Protein AF-A0A7C2Q0Z1-F1 (afdb_monomer)

Structure (mmCIF, N/CA/C/O backbone):
data_AF-A0A7C2Q0Z1-F1
#
_entry.id   AF-A0A7C2Q0Z1-F1
#
loop_
_atom_site.group_PDB
_atom_site.id
_atom_site.type_symbol
_atom_site.label_atom_id
_atom_site.label_alt_id
_atom_site.label_comp_id
_atom_site.label_asym_id
_atom_site.label_entity_id
_atom_site.label_seq_id
_atom_site.pdbx_PDB_ins_code
_atom_site.Cartn_x
_atom_site.Cartn_y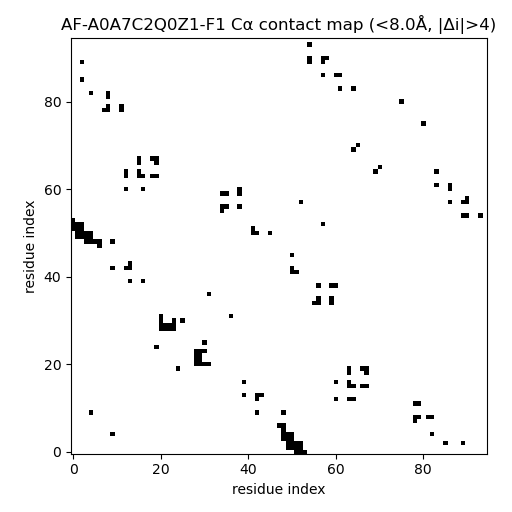
_atom_site.Cartn_z
_atom_site.occupancy
_atom_site.B_iso_or_equiv
_atom_site.auth_seq_id
_atom_site.auth_comp_id
_atom_site.auth_asym_id
_atom_site.auth_atom_id
_atom_site.pdbx_PDB_model_num
ATOM 1 N N . MET A 1 1 ? -7.121 -10.510 7.753 1.00 89.50 1 MET A N 1
ATOM 2 C CA . MET A 1 1 ? -7.677 -9.282 8.363 1.00 89.50 1 MET A CA 1
ATOM 3 C C . MET A 1 1 ? -8.371 -8.484 7.271 1.00 89.50 1 MET A C 1
ATOM 5 O O . MET A 1 1 ? -7.993 -8.642 6.116 1.00 89.50 1 MET A O 1
ATOM 9 N N . LYS A 1 2 ? -9.385 -7.680 7.604 1.00 91.38 2 LYS A N 1
ATOM 10 C CA . LYS A 1 2 ? -9.972 -6.733 6.649 1.00 91.38 2 LYS A CA 1
ATOM 11 C C . LYS A 1 2 ? -9.341 -5.358 6.843 1.00 91.38 2 LYS A C 1
ATOM 13 O O . LYS A 1 2 ? -9.244 -4.908 7.981 1.00 91.38 2 LYS A O 1
ATOM 18 N N . LEU A 1 3 ? -8.915 -4.735 5.752 1.00 92.81 3 LEU A N 1
ATOM 19 C CA . LEU A 1 3 ? -8.452 -3.352 5.709 1.00 92.81 3 LEU A CA 1
ATOM 20 C C . LEU A 1 3 ? -9.456 -2.536 4.901 1.00 92.81 3 LEU A C 1
ATOM 22 O O . LEU A 1 3 ? -9.764 -2.908 3.771 1.00 92.81 3 LEU A O 1
ATOM 26 N N . GLU A 1 4 ? -9.960 -1.453 5.485 1.00 94.12 4 GLU A N 1
ATOM 27 C CA . GLU A 1 4 ? -10.916 -0.555 4.834 1.00 94.12 4 GLU A CA 1
ATOM 28 C C . GLU A 1 4 ? -10.217 0.731 4.396 1.00 94.12 4 GLU A C 1
ATOM 30 O O . GLU A 1 4 ? -9.719 1.521 5.211 1.00 94.12 4 GLU A O 1
ATOM 35 N N . LEU A 1 5 ? -10.190 0.945 3.087 1.00 93.50 5 LEU A N 1
ATOM 36 C CA . LEU A 1 5 ? -9.589 2.097 2.440 1.00 93.50 5 LEU A CA 1
ATOM 37 C C . LEU A 1 5 ? -10.657 2.901 1.708 1.00 93.50 5 LEU A C 1
ATOM 39 O O . LEU A 1 5 ? -11.590 2.367 1.122 1.00 93.50 5 LEU A O 1
ATOM 43 N N . THR A 1 6 ? -10.495 4.213 1.711 1.00 94.12 6 THR A N 1
ATOM 44 C CA . THR A 1 6 ? -11.221 5.090 0.797 1.00 94.12 6 THR A CA 1
ATOM 45 C C . THR A 1 6 ? -10.689 4.913 -0.624 1.00 94.12 6 THR A C 1
ATOM 47 O O . THR A 1 6 ? -9.563 4.457 -0.836 1.00 94.12 6 THR A O 1
ATOM 50 N N . GLU A 1 7 ? -11.460 5.348 -1.623 1.00 91.19 7 GLU A N 1
ATOM 51 C CA . GLU A 1 7 ? -10.999 5.329 -3.016 1.00 91.19 7 GLU A CA 1
ATOM 52 C C . GLU A 1 7 ? -9.687 6.101 -3.224 1.00 91.19 7 GLU A C 1
ATOM 54 O O . GLU A 1 7 ? -8.880 5.727 -4.074 1.00 91.19 7 GLU A O 1
ATOM 59 N N . LEU A 1 8 ? -9.475 7.190 -2.476 1.00 91.19 8 LEU A N 1
ATOM 60 C CA . LEU A 1 8 ?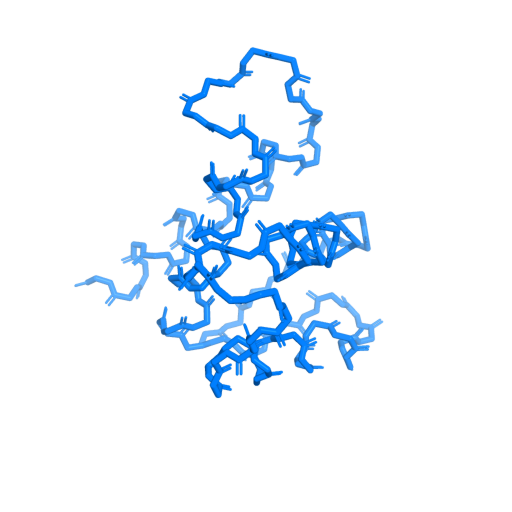 -8.259 7.996 -2.579 1.00 91.19 8 LEU A CA 1
ATOM 61 C C . LEU A 1 8 ? -7.054 7.265 -1.989 1.00 91.19 8 LEU A C 1
ATOM 63 O O . LEU A 1 8 ? -6.008 7.221 -2.626 1.00 91.19 8 LEU A O 1
ATOM 67 N N . GLU A 1 9 ? -7.213 6.636 -0.826 1.00 93.31 9 GLU A N 1
ATOM 68 C CA . GLU A 1 9 ? -6.165 5.820 -0.201 1.00 93.31 9 GLU A CA 1
ATOM 69 C C . GLU A 1 9 ? -5.798 4.612 -1.076 1.00 93.31 9 GLU A C 1
ATOM 71 O O . GLU A 1 9 ? -4.621 4.305 -1.254 1.00 93.31 9 GLU A O 1
ATOM 76 N N . LEU A 1 10 ? -6.790 3.961 -1.692 1.00 93.31 10 LEU A N 1
ATOM 77 C CA . LEU A 1 10 ? -6.548 2.855 -2.616 1.00 93.31 10 LEU A CA 1
ATOM 78 C C . LEU A 1 10 ? -5.778 3.320 -3.858 1.00 93.31 10 LEU A C 1
ATOM 80 O O . LEU A 1 10 ? -4.795 2.688 -4.248 1.00 93.31 10 LEU A O 1
ATOM 84 N N . LYS A 1 11 ? -6.174 4.452 -4.458 1.00 90.56 11 LYS A N 1
ATOM 85 C CA . LYS A 1 11 ? -5.432 5.061 -5.576 1.00 90.56 11 LYS A CA 1
ATOM 86 C C . LYS A 1 11 ? -4.005 5.420 -5.168 1.00 90.56 11 LYS A C 1
ATOM 88 O O . LYS A 1 11 ? -3.082 5.171 -5.938 1.00 90.56 11 LYS A O 1
ATOM 93 N N . GLN A 1 12 ? -3.821 5.955 -3.964 1.00 92.38 12 GLN A N 1
ATOM 94 C CA . GLN A 1 12 ? -2.511 6.325 -3.443 1.00 92.38 12 GLN A CA 1
ATOM 95 C C . GLN A 1 12 ? -1.591 5.105 -3.276 1.00 92.38 12 GLN A C 1
ATOM 97 O O . GLN A 1 12 ? -0.439 5.158 -3.703 1.00 92.38 12 GLN A O 1
ATOM 102 N N . LEU A 1 13 ? -2.103 3.979 -2.759 1.00 92.12 13 LEU A N 1
ATOM 103 C CA . LEU A 1 13 ? -1.348 2.720 -2.692 1.00 92.12 13 LEU A CA 1
ATOM 104 C C . LEU A 1 13 ? -0.913 2.226 -4.072 1.00 92.12 13 LEU A C 1
ATOM 106 O O . LEU A 1 13 ? 0.223 1.786 -4.230 1.00 92.12 13 LEU A O 1
ATOM 110 N N . VAL A 1 14 ? -1.797 2.296 -5.072 1.00 91.44 14 VAL A N 1
ATOM 111 C CA . VAL A 1 14 ? -1.458 1.891 -6.446 1.00 91.44 14 VAL A CA 1
ATOM 112 C C . VAL A 1 14 ? -0.366 2.794 -7.024 1.00 91.44 14 VAL A C 1
ATOM 114 O O . VAL A 1 14 ? 0.571 2.287 -7.633 1.00 91.44 14 VAL A O 1
ATOM 117 N N . ILE A 1 15 ? -0.427 4.106 -6.772 1.00 89.25 15 ILE A N 1
ATOM 118 C CA . ILE A 1 15 ? 0.623 5.054 -7.179 1.00 89.25 15 ILE A CA 1
ATOM 119 C C . ILE A 1 15 ? 1.968 4.694 -6.532 1.00 89.25 15 ILE A C 1
ATOM 121 O O . ILE A 1 15 ? 2.992 4.679 -7.216 1.00 89.25 15 ILE A O 1
ATOM 125 N N . TRP A 1 16 ? 1.986 4.379 -5.233 1.00 90.25 16 TRP A N 1
ATOM 126 C CA . TRP A 1 16 ? 3.211 3.968 -4.541 1.00 90.25 16 TRP A CA 1
ATOM 127 C C . TRP A 1 16 ? 3.755 2.630 -5.049 1.00 90.25 16 TRP A C 1
ATOM 129 O O . TRP A 1 16 ? 4.970 2.487 -5.206 1.00 90.25 16 TRP A O 1
ATOM 139 N N . ALA A 1 17 ? 2.873 1.671 -5.340 1.00 90.06 17 ALA A N 1
ATOM 140 C CA . ALA A 1 17 ? 3.244 0.388 -5.926 1.00 90.06 17 ALA A CA 1
ATOM 141 C C . ALA A 1 17 ? 3.905 0.584 -7.296 1.00 90.06 17 ALA A C 1
ATOM 143 O O . ALA A 1 17 ? 5.016 0.105 -7.518 1.00 90.06 17 ALA A O 1
ATOM 144 N N . ASP A 1 18 ? 3.272 1.356 -8.183 1.00 85.94 18 ASP A N 1
ATOM 145 C CA . ASP A 1 18 ? 3.801 1.644 -9.516 1.00 85.94 18 ASP A CA 1
ATOM 146 C C . ASP A 1 18 ? 5.145 2.384 -9.430 1.00 85.94 18 ASP A C 1
ATOM 148 O O . ASP A 1 18 ? 6.090 2.018 -10.129 1.00 85.94 18 ASP A O 1
ATOM 152 N N . HIS A 1 19 ? 5.276 3.371 -8.533 1.00 83.44 19 HIS A N 1
ATOM 153 C CA . HIS A 1 19 ? 6.542 4.075 -8.308 1.00 83.44 19 HIS A CA 1
ATOM 154 C C . HIS A 1 19 ? 7.651 3.131 -7.826 1.00 83.44 19 HIS A C 1
ATOM 156 O O . HIS A 1 19 ? 8.77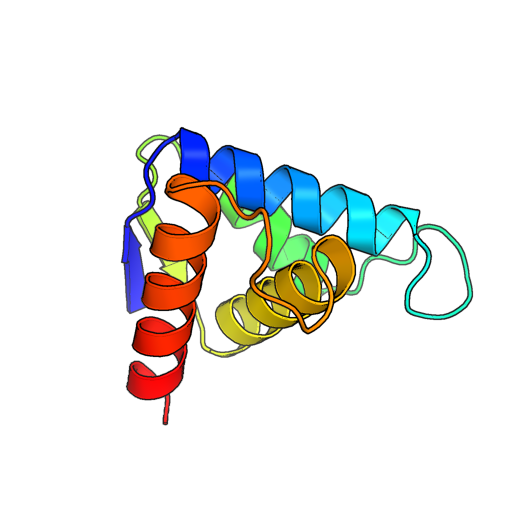9 3.196 -8.310 1.00 83.44 19 HIS A O 1
ATOM 162 N N . THR A 1 20 ? 7.330 2.226 -6.901 1.00 82.75 20 THR A N 1
ATOM 163 C CA . THR A 1 20 ? 8.291 1.275 -6.331 1.00 82.75 20 THR A CA 1
ATOM 164 C C . THR A 1 20 ? 8.758 0.252 -7.361 1.00 82.75 20 THR A C 1
ATOM 166 O O . THR A 1 20 ? 9.962 0.012 -7.479 1.00 82.75 20 THR A O 1
ATOM 169 N N . ILE A 1 21 ? 7.817 -0.333 -8.105 1.00 81.31 21 ILE A N 1
ATOM 170 C CA . ILE A 1 21 ? 8.071 -1.380 -9.099 1.00 81.31 21 ILE A CA 1
ATOM 171 C C . ILE A 1 21 ? 8.825 -0.797 -10.302 1.00 81.31 21 ILE A C 1
ATOM 173 O O . ILE A 1 21 ? 9.835 -1.358 -10.735 1.00 81.31 21 ILE A O 1
ATOM 177 N N . ALA A 1 22 ? 8.377 0.353 -10.819 1.00 72.75 22 ALA A N 1
ATOM 178 C CA . ALA A 1 22 ? 9.020 1.019 -11.951 1.00 72.75 22 ALA A CA 1
ATOM 179 C C . ALA A 1 22 ? 10.367 1.655 -11.570 1.00 72.75 22 ALA A C 1
ATOM 181 O O . ALA A 1 22 ? 11.273 1.725 -12.399 1.00 72.75 22 ALA A O 1
ATOM 182 N N . GLY A 1 23 ? 10.517 2.092 -10.315 1.00 63.16 23 GLY A N 1
ATOM 183 C CA . GLY A 1 23 ? 11.754 2.657 -9.770 1.00 63.16 23 GLY A CA 1
ATOM 184 C C . GLY A 1 23 ? 12.888 1.642 -9.599 1.00 63.16 23 GLY A C 1
ATOM 185 O O . GLY A 1 23 ? 14.027 2.045 -9.375 1.00 63.16 23 GLY A O 1
ATOM 186 N N . GLY A 1 24 ? 12.608 0.340 -9.739 1.00 60.19 24 GLY A N 1
ATOM 187 C CA . GLY A 1 24 ? 13.628 -0.706 -9.742 1.00 60.19 24 GLY A CA 1
ATOM 188 C C . GLY A 1 24 ? 14.298 -0.910 -8.384 1.00 60.19 24 GLY A C 1
ATOM 189 O O . GLY A 1 24 ? 15.520 -1.040 -8.331 1.00 60.19 24 GLY A O 1
ATOM 190 N N . HIS A 1 25 ? 13.523 -0.974 -7.290 1.00 56.94 25 HIS A N 1
ATOM 191 C CA . HIS A 1 25 ? 14.055 -1.125 -5.920 1.00 56.94 25 HIS A CA 1
ATOM 192 C C . HIS A 1 25 ? 15.029 -2.293 -5.706 1.00 56.94 25 HIS A C 1
ATOM 194 O O . HIS A 1 25 ? 15.772 -2.286 -4.727 1.00 56.94 25 HIS A O 1
ATOM 200 N N . PHE A 1 26 ? 15.078 -3.260 -6.625 1.00 58.81 26 PHE A N 1
ATOM 201 C CA . PHE A 1 26 ? 15.981 -4.409 -6.569 1.00 58.81 26 PHE A CA 1
ATOM 202 C C . PHE A 1 26 ? 17.038 -4.451 -7.690 1.00 58.81 26 PHE A C 1
ATOM 204 O O . PHE A 1 26 ? 17.644 -5.492 -7.922 1.00 58.81 26 PHE A O 1
ATOM 211 N N . GLY A 1 27 ? 17.312 -3.325 -8.357 1.00 52.31 27 GLY A N 1
ATOM 212 C CA . GLY A 1 27 ? 18.462 -3.175 -9.261 1.00 52.31 27 GLY A CA 1
ATOM 213 C C . GLY A 1 27 ? 18.267 -3.675 -10.696 1.00 52.31 27 GLY A C 1
ATOM 214 O O . GLY A 1 27 ? 19.155 -3.459 -11.518 1.00 52.31 27 GLY A O 1
ATOM 215 N N . ASP A 1 28 ? 17.115 -4.265 -11.018 1.00 55.88 28 ASP A N 1
ATOM 216 C CA . ASP A 1 28 ? 16.702 -4.597 -12.384 1.00 55.88 28 ASP A CA 1
ATOM 217 C C . ASP A 1 28 ? 15.270 -4.073 -12.587 1.00 55.88 28 ASP A C 1
ATOM 219 O O . ASP A 1 28 ? 14.367 -4.356 -11.794 1.00 55.88 28 ASP A O 1
ATOM 223 N N . GLY A 1 29 ? 15.073 -3.199 -13.575 1.00 56.19 29 GLY A N 1
ATOM 224 C CA . GLY A 1 29 ? 13.805 -2.492 -13.769 1.00 56.19 29 GLY A CA 1
ATOM 225 C C . GLY A 1 29 ? 12.651 -3.453 -14.073 1.00 56.19 29 GLY A C 1
ATOM 226 O O . GLY A 1 29 ? 12.778 -4.317 -14.938 1.00 56.19 29 GLY A O 1
ATOM 227 N N . ASN A 1 30 ? 11.508 -3.254 -13.407 1.00 60.34 30 ASN A N 1
ATOM 228 C CA . ASN A 1 30 ? 10.245 -3.994 -13.571 1.00 60.34 30 ASN A CA 1
ATOM 229 C C . ASN A 1 30 ? 10.214 -5.452 -13.074 1.00 60.34 30 ASN A C 1
ATOM 231 O O . ASN A 1 30 ? 9.391 -6.241 -13.546 1.00 60.34 30 ASN A O 1
ATOM 235 N N . VAL A 1 31 ? 11.049 -5.834 -12.106 1.00 65.19 31 VAL A N 1
ATOM 236 C CA . VAL A 1 31 ? 10.836 -7.099 -11.386 1.00 65.19 31 VAL A CA 1
ATOM 237 C C . VAL A 1 31 ? 9.712 -6.909 -10.369 1.00 65.19 31 VAL A C 1
ATOM 239 O O . VAL A 1 31 ? 9.840 -6.115 -9.443 1.00 65.19 31 VAL A O 1
ATOM 242 N N . VAL A 1 32 ? 8.617 -7.648 -10.548 1.00 69.31 32 VAL A N 1
ATOM 243 C CA . VAL A 1 32 ? 7.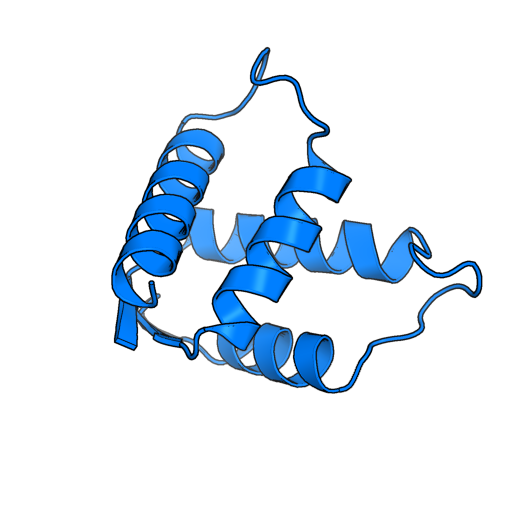527 -7.751 -9.568 1.00 69.31 32 VAL A CA 1
ATOM 244 C C . VAL A 1 32 ? 7.719 -9.050 -8.802 1.00 69.31 32 VAL A C 1
ATOM 246 O O . VAL A 1 32 ? 7.643 -10.131 -9.396 1.00 69.31 32 VAL A O 1
ATOM 249 N N . PHE A 1 33 ? 7.961 -8.971 -7.494 1.00 80.06 33 PHE A N 1
ATOM 250 C CA . PHE A 1 33 ? 8.000 -10.180 -6.672 1.00 80.06 33 PHE A CA 1
ATOM 251 C C . PHE A 1 33 ? 6.594 -10.793 -6.568 1.00 80.06 33 PHE A C 1
ATOM 253 O O . PHE A 1 33 ? 5.600 -10.061 -6.611 1.00 80.06 33 PHE A O 1
ATOM 260 N N . PRO A 1 34 ? 6.458 -12.126 -6.436 1.00 84.31 34 PRO A N 1
ATOM 261 C CA . PRO A 1 34 ? 5.148 -12.777 -6.371 1.00 84.31 34 PRO A CA 1
ATOM 262 C C . PRO A 1 34 ? 4.203 -12.154 -5.333 1.00 84.31 34 PRO A C 1
ATOM 264 O O . PRO A 1 34 ? 3.014 -11.981 -5.596 1.00 84.31 34 PRO A O 1
ATOM 267 N N . GLU A 1 35 ? 4.731 -11.762 -4.175 1.00 85.81 35 GLU A N 1
ATOM 268 C CA . GLU A 1 35 ? 3.983 -11.126 -3.091 1.00 85.81 35 GLU A CA 1
ATOM 269 C C . GLU A 1 35 ? 3.482 -9.726 -3.468 1.00 85.81 35 GLU A C 1
ATOM 271 O O . GLU A 1 35 ? 2.353 -9.361 -3.136 1.00 85.81 35 GLU A O 1
ATOM 276 N N . GLU A 1 36 ? 4.289 -8.957 -4.200 1.00 87.25 36 GLU A N 1
ATOM 277 C CA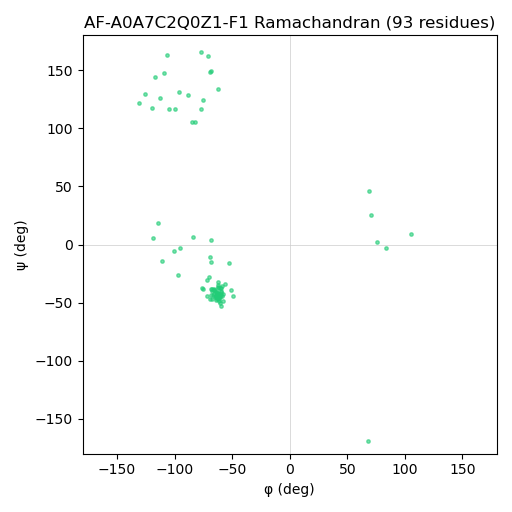 . GLU A 1 36 ? 3.909 -7.646 -4.728 1.00 87.25 36 GLU A CA 1
ATOM 278 C C . GLU A 1 36 ? 2.815 -7.772 -5.783 1.00 87.25 36 GLU A C 1
ATOM 280 O O . GLU A 1 36 ? 1.831 -7.037 -5.739 1.00 87.25 36 GLU A O 1
ATOM 285 N N . GLY A 1 37 ? 2.938 -8.753 -6.682 1.00 89.31 37 GLY A N 1
ATOM 286 C CA . GLY A 1 37 ? 1.930 -9.032 -7.703 1.00 89.31 37 GLY A CA 1
ATOM 287 C C . GLY A 1 37 ? 0.582 -9.415 -7.094 1.00 89.31 37 GLY A C 1
ATOM 288 O O . GLY A 1 37 ? -0.447 -8.870 -7.487 1.00 89.31 37 GLY A O 1
ATOM 289 N N . ILE A 1 38 ? 0.585 -10.294 -6.087 1.00 91.81 38 ILE A N 1
ATOM 290 C CA . ILE A 1 38 ? -0.631 -10.688 -5.357 1.00 91.81 38 ILE A CA 1
ATOM 291 C C . ILE A 1 38 ? -1.251 -9.485 -4.638 1.00 91.81 38 ILE A C 1
ATOM 293 O O . ILE A 1 38 ? -2.467 -9.296 -4.687 1.00 91.81 38 ILE A O 1
ATOM 297 N N . THR A 1 39 ? -0.433 -8.669 -3.970 1.00 93.62 39 THR A N 1
ATOM 298 C CA . THR A 1 39 ? -0.911 -7.484 -3.243 1.00 93.62 39 THR A CA 1
ATOM 299 C C . THR A 1 39 ? -1.518 -6.461 -4.204 1.00 93.62 39 THR A C 1
ATOM 301 O O . THR A 1 39 ? -2.606 -5.941 -3.958 1.00 93.62 39 THR A O 1
ATOM 304 N N . LEU A 1 40 ? -0.857 -6.211 -5.336 1.00 91.88 40 LEU A N 1
ATOM 305 C CA . LEU A 1 40 ? -1.314 -5.271 -6.354 1.00 91.88 40 LEU A CA 1
ATOM 306 C C . LEU A 1 40 ? -2.608 -5.735 -7.030 1.00 91.88 40 LEU A C 1
ATOM 308 O O . LEU A 1 40 ? -3.490 -4.917 -7.288 1.00 91.88 40 LEU A O 1
ATOM 312 N N . ASP A 1 41 ? -2.745 -7.034 -7.294 1.00 91.81 41 ASP A N 1
ATOM 313 C CA . ASP A 1 41 ? -3.969 -7.605 -7.857 1.00 91.81 41 ASP A CA 1
ATOM 314 C C . ASP A 1 41 ? -5.161 -7.427 -6.904 1.00 91.81 41 ASP A C 1
ATOM 316 O O . ASP A 1 41 ? -6.228 -6.976 -7.321 1.00 91.81 41 ASP A O 1
ATOM 320 N N . LYS A 1 42 ? -4.967 -7.652 -5.596 1.00 92.50 42 LYS A N 1
ATOM 321 C CA . LYS A 1 42 ? -6.000 -7.377 -4.580 1.00 92.50 42 LYS A CA 1
ATOM 322 C C . LYS A 1 42 ? -6.436 -5.914 -4.581 1.00 92.50 42 LYS A C 1
ATOM 324 O O . LYS A 1 42 ? -7.632 -5.644 -4.519 1.00 92.50 42 LYS A O 1
ATOM 329 N N . LEU A 1 43 ? -5.483 -4.983 -4.668 1.00 91.44 43 LEU A N 1
ATOM 330 C CA . LEU A 1 43 ? -5.780 -3.549 -4.729 1.00 91.44 43 LEU A CA 1
ATOM 331 C C . LEU A 1 43 ? -6.583 -3.190 -5.980 1.00 91.44 43 LEU A C 1
ATOM 333 O O . LEU A 1 43 ? -7.581 -2.483 -5.881 1.00 91.44 43 LEU A O 1
ATOM 337 N N . LYS A 1 44 ? -6.186 -3.706 -7.148 1.00 88.56 44 LYS A N 1
ATOM 338 C CA . LYS A 1 44 ? -6.852 -3.417 -8.428 1.00 88.56 44 LYS A CA 1
ATOM 339 C C . LYS A 1 44 ? -8.243 -4.041 -8.541 1.00 88.56 44 LYS A C 1
ATOM 341 O O . LYS A 1 44 ? -9.088 -3.493 -9.243 1.00 88.56 44 LYS A O 1
ATOM 346 N N . ASN A 1 45 ? -8.480 -5.157 -7.855 1.00 89.12 45 ASN A N 1
ATOM 347 C CA . ASN A 1 45 ? -9.755 -5.872 -7.882 1.00 89.12 45 ASN A CA 1
ATOM 348 C C . ASN A 1 45 ? -10.706 -5.496 -6.730 1.00 89.12 45 ASN A C 1
ATOM 350 O O . ASN A 1 45 ? -11.834 -5.992 -6.699 1.00 89.12 45 ASN A O 1
ATOM 354 N N . SER A 1 46 ? -10.297 -4.634 -5.793 1.00 87.69 46 SER A N 1
ATOM 355 C CA . SER A 1 46 ? -11.188 -4.156 -4.729 1.00 87.69 46 SER A CA 1
ATOM 356 C C . SER A 1 46 ? -12.175 -3.124 -5.278 1.00 87.69 46 SER A C 1
ATOM 358 O O . SER A 1 46 ? -11.785 -2.129 -5.886 1.00 87.69 46 SER A O 1
ATOM 360 N N . GLN A 1 47 ? -13.470 -3.387 -5.089 1.00 76.62 47 GLN A N 1
ATOM 361 C CA . GLN A 1 47 ? -14.556 -2.554 -5.621 1.00 76.62 47 GLN A CA 1
ATOM 362 C C . GLN A 1 47 ? -15.106 -1.553 -4.600 1.00 76.62 47 GLN A C 1
ATOM 364 O O . GLN A 1 47 ? -15.647 -0.524 -4.987 1.00 76.62 47 GLN A O 1
ATOM 369 N N . ASP A 1 48 ? -14.985 -1.856 -3.311 1.00 83.56 48 ASP A N 1
ATOM 370 C CA . ASP A 1 48 ? -15.570 -1.097 -2.201 1.00 83.56 48 ASP A CA 1
ATOM 371 C C . ASP A 1 48 ? -14.508 -0.534 -1.243 1.00 83.56 48 ASP A C 1
ATOM 373 O O . ASP A 1 48 ? -14.846 0.018 -0.200 1.00 83.56 48 ASP A O 1
ATOM 377 N N . GLY A 1 49 ? -13.223 -0.692 -1.583 1.00 82.00 49 GLY A N 1
ATOM 378 C CA . GLY A 1 49 ? -12.109 -0.306 -0.724 1.00 82.00 49 GLY A CA 1
ATOM 379 C C . GLY A 1 49 ? -11.865 -1.269 0.440 1.00 82.00 49 GLY A C 1
ATOM 380 O O . GLY A 1 49 ? -10.946 -1.050 1.230 1.00 82.00 49 GLY A O 1
ATOM 381 N N . THR A 1 50 ? -12.631 -2.359 0.535 1.00 89.56 50 THR A N 1
ATOM 382 C CA . THR A 1 50 ? -12.383 -3.423 1.503 1.00 89.56 50 THR A CA 1
ATOM 383 C C . THR A 1 50 ? -11.421 -4.440 0.903 1.00 89.56 50 THR A C 1
ATOM 385 O O . THR A 1 50 ? -11.613 -4.950 -0.204 1.00 89.56 50 THR A O 1
ATOM 388 N N . LEU A 1 51 ? -10.366 -4.754 1.649 1.00 92.19 51 LEU A N 1
ATOM 389 C CA . LEU A 1 51 ? -9.311 -5.673 1.236 1.00 92.19 51 LEU A CA 1
ATOM 390 C C . LEU A 1 51 ? -9.131 -6.773 2.274 1.00 92.19 51 LEU A C 1
ATOM 392 O O . LEU A 1 51 ? -8.938 -6.502 3.461 1.00 92.19 51 LEU A O 1
ATOM 396 N N . GLU A 1 52 ? -9.122 -8.026 1.824 1.00 92.38 52 GLU A N 1
ATOM 397 C CA . GLU A 1 52 ? -8.643 -9.131 2.650 1.00 92.38 52 GLU A CA 1
ATOM 398 C C . GLU A 1 52 ? -7.117 -9.207 2.584 1.00 92.38 52 GLU A C 1
ATOM 400 O O . GLU A 1 52 ? -6.523 -9.656 1.599 1.00 92.38 52 GLU A O 1
ATOM 405 N N . ILE A 1 53 ? -6.485 -8.765 3.668 1.00 92.31 53 ILE A N 1
ATOM 406 C CA . ILE A 1 53 ? -5.035 -8.670 3.794 1.00 92.31 53 ILE A CA 1
ATOM 407 C C . ILE A 1 53 ? -4.472 -9.713 4.766 1.00 92.31 53 ILE A C 1
ATOM 409 O O . ILE A 1 53 ? -5.094 -10.110 5.763 1.00 92.31 53 ILE A O 1
ATOM 413 N N . ARG A 1 54 ? -3.258 -10.150 4.450 1.00 94.31 54 ARG A N 1
ATOM 414 C CA . ARG A 1 54 ? -2.333 -10.952 5.249 1.00 94.31 54 ARG A CA 1
ATOM 415 C C . ARG A 1 54 ? -1.202 -10.045 5.729 1.00 94.31 54 ARG A C 1
ATOM 417 O O . ARG A 1 54 ? -0.946 -9.006 5.126 1.00 94.31 54 ARG A O 1
ATOM 424 N N . GLU A 1 55 ? -0.462 -10.494 6.736 1.00 93.62 55 GLU A N 1
ATOM 425 C CA . GLU A 1 55 ? 0.726 -9.794 7.243 1.00 93.62 55 GLU A CA 1
ATOM 426 C C . GLU A 1 55 ? 1.693 -9.397 6.113 1.00 93.62 55 GLU A C 1
ATOM 428 O O . GLU A 1 55 ? 2.143 -8.256 6.031 1.00 93.62 55 GLU A O 1
ATOM 433 N N . ARG A 1 56 ? 1.942 -10.317 5.171 1.00 92.19 56 ARG A N 1
ATOM 434 C CA . ARG A 1 56 ? 2.835 -10.070 4.034 1.00 92.19 56 ARG A CA 1
ATOM 435 C C . ARG A 1 56 ? 2.352 -8.942 3.120 1.00 92.19 56 ARG A C 1
ATOM 437 O O . ARG A 1 56 ? 3.200 -8.211 2.615 1.00 92.19 56 ARG A O 1
ATOM 444 N N . ASP A 1 57 ? 1.036 -8.795 2.936 1.00 94.06 57 ASP A N 1
ATOM 445 C CA . ASP A 1 57 ? 0.456 -7.716 2.123 1.00 94.06 57 ASP A CA 1
ATOM 446 C C . ASP A 1 57 ? 0.723 -6.357 2.794 1.00 94.06 57 ASP A C 1
ATOM 448 O O . ASP A 1 57 ? 1.155 -5.417 2.135 1.00 94.06 57 ASP A O 1
ATOM 452 N N . VAL A 1 58 ? 0.555 -6.270 4.121 1.00 94.06 58 VAL A N 1
ATOM 453 C CA . VAL A 1 58 ? 0.847 -5.047 4.897 1.00 94.06 58 VAL A CA 1
ATOM 454 C C . VAL A 1 58 ? 2.320 -4.675 4.789 1.00 94.06 58 VAL A C 1
ATOM 456 O O . VAL A 1 58 ? 2.652 -3.533 4.491 1.00 94.06 58 VAL A O 1
ATOM 459 N N . GLN A 1 59 ? 3.215 -5.648 4.968 1.00 92.19 59 GLN A N 1
ATOM 460 C CA . GLN A 1 59 ? 4.653 -5.406 4.861 1.00 92.19 59 GLN A CA 1
ATOM 461 C C . GLN A 1 59 ? 5.054 -4.934 3.451 1.00 92.19 59 GLN A C 1
ATOM 463 O O . GLN A 1 59 ? 5.937 -4.095 3.322 1.00 92.19 59 GLN A O 1
ATOM 468 N N . VAL A 1 60 ? 4.418 -5.454 2.393 1.00 93.25 60 VAL A N 1
ATOM 469 C CA . VAL A 1 60 ? 4.620 -4.973 1.013 1.00 93.25 60 VAL A CA 1
ATOM 470 C C . VAL A 1 60 ? 4.148 -3.523 0.858 1.00 93.25 60 VAL A C 1
ATOM 472 O O . VAL A 1 60 ? 4.898 -2.690 0.357 1.00 9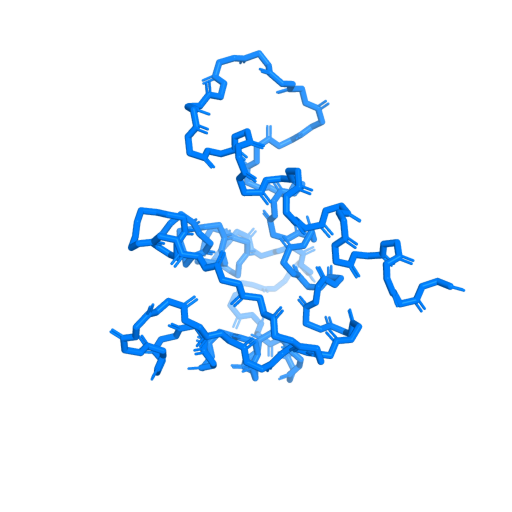3.25 60 VAL A O 1
ATOM 475 N N . MET A 1 61 ? 2.946 -3.193 1.336 1.00 93.75 61 MET A N 1
ATOM 476 C CA . MET A 1 61 ? 2.403 -1.830 1.252 1.00 93.75 61 MET A CA 1
ATOM 477 C C . MET A 1 61 ? 3.256 -0.809 2.019 1.00 93.75 61 MET A C 1
ATOM 479 O O . MET A 1 61 ? 3.450 0.307 1.540 1.00 93.75 61 MET A O 1
ATOM 483 N N . ILE A 1 62 ? 3.808 -1.190 3.177 1.00 91.75 62 ILE A N 1
ATOM 484 C CA . ILE A 1 62 ? 4.741 -0.350 3.943 1.00 91.75 62 ILE A CA 1
ATOM 485 C C . ILE A 1 62 ? 6.025 -0.098 3.145 1.00 91.75 62 ILE A C 1
ATOM 487 O O . ILE A 1 62 ? 6.456 1.047 3.047 1.00 91.75 62 ILE A O 1
ATOM 491 N N . ILE A 1 63 ? 6.599 -1.127 2.512 1.00 89.31 63 ILE A N 1
ATOM 492 C CA . ILE A 1 63 ? 7.780 -0.962 1.647 1.00 89.31 63 ILE A CA 1
ATOM 493 C C . ILE A 1 63 ? 7.482 0.029 0.514 1.00 89.31 63 ILE A C 1
ATOM 495 O O . ILE A 1 63 ? 8.305 0.894 0.225 1.00 89.31 63 ILE A O 1
ATOM 499 N N . TRP A 1 64 ? 6.307 -0.057 -0.115 1.00 90.44 64 TRP A N 1
ATOM 500 C CA . TRP A 1 64 ? 5.913 0.889 -1.163 1.00 90.44 64 TRP A CA 1
ATOM 501 C C . TRP A 1 64 ? 5.796 2.325 -0.646 1.00 90.44 64 TRP A C 1
ATOM 503 O O . TRP A 1 64 ? 6.271 3.256 -1.295 1.00 90.44 64 TRP A O 1
ATOM 513 N N . CYS A 1 65 ? 5.213 2.500 0.539 1.00 89.81 65 CYS A N 1
ATOM 514 C CA . CYS A 1 65 ? 5.116 3.789 1.216 1.00 89.81 65 CYS A CA 1
ATOM 515 C C . CYS A 1 65 ? 6.501 4.397 1.495 1.00 89.81 65 CYS A C 1
ATOM 517 O O . CYS A 1 65 ? 6.778 5.529 1.099 1.00 89.81 65 CYS A O 1
ATOM 519 N N . GLU A 1 66 ? 7.397 3.649 2.143 1.00 86.56 66 GLU A N 1
ATOM 520 C CA . GLU A 1 66 ? 8.741 4.131 2.492 1.00 86.56 66 GLU A CA 1
ATOM 521 C C . GLU A 1 66 ? 9.548 4.548 1.259 1.00 86.56 66 GLU A C 1
ATOM 523 O O . GLU A 1 66 ? 10.298 5.524 1.296 1.00 86.56 66 GLU A O 1
ATOM 528 N N . ASN A 1 67 ? 9.363 3.827 0.159 1.00 84.25 67 ASN A N 1
ATOM 529 C CA . ASN A 1 67 ? 10.036 4.085 -1.100 1.00 84.25 67 ASN A CA 1
ATOM 530 C C . ASN A 1 67 ? 9.476 5.291 -1.860 1.00 84.25 67 ASN A C 1
ATOM 532 O O . ASN A 1 67 ? 10.241 6.043 -2.459 1.00 84.25 67 ASN A O 1
ATOM 536 N N . ALA A 1 68 ? 8.158 5.498 -1.836 1.00 82.69 68 ALA A N 1
ATOM 537 C CA . ALA A 1 68 ? 7.529 6.598 -2.559 1.00 82.69 68 ALA A CA 1
ATOM 538 C C . ALA A 1 68 ? 7.706 7.958 -1.868 1.00 82.69 68 ALA A C 1
ATOM 540 O O . ALA A 1 68 ? 7.873 8.972 -2.543 1.00 82.69 68 ALA A O 1
ATOM 541 N N . ILE A 1 69 ? 7.666 7.993 -0.533 1.00 77.75 69 ILE A N 1
ATOM 542 C CA . ILE A 1 69 ? 7.634 9.250 0.236 1.00 77.75 69 ILE A CA 1
ATOM 543 C C . ILE A 1 69 ? 8.943 9.494 1.008 1.00 77.75 69 ILE A C 1
ATOM 545 O O . ILE A 1 69 ? 9.215 10.604 1.475 1.00 77.75 69 ILE A O 1
ATOM 549 N N . GLY A 1 70 ? 9.793 8.472 1.141 1.00 67.19 70 GLY A N 1
ATOM 550 C CA . GLY A 1 70 ? 10.956 8.510 2.023 1.00 67.19 70 GLY A CA 1
ATOM 551 C C . GLY A 1 70 ? 10.564 8.532 3.508 1.00 67.19 70 GLY A C 1
ATOM 552 O O . GLY A 1 70 ? 9.412 8.354 3.888 1.00 67.19 70 GLY A O 1
ATOM 553 N N . LYS A 1 71 ? 11.540 8.786 4.392 1.00 58.56 71 LYS A N 1
ATOM 554 C CA . LYS A 1 71 ? 11.350 8.748 5.861 1.00 58.56 71 LYS A CA 1
ATOM 555 C C . LYS A 1 71 ? 10.796 10.039 6.486 1.00 58.56 71 LYS A C 1
ATOM 557 O O . LYS A 1 71 ? 10.788 10.160 7.710 1.00 58.56 71 LYS A O 1
ATOM 562 N N . THR A 1 72 ? 10.398 11.038 5.695 1.00 55.69 72 THR A N 1
ATOM 563 C CA . THR A 1 72 ? 10.088 12.383 6.221 1.00 55.69 72 THR A CA 1
ATOM 564 C C . THR A 1 72 ? 8.640 12.774 5.947 1.00 55.69 72 THR A C 1
ATOM 566 O O . THR A 1 72 ? 8.265 12.985 4.804 1.00 55.69 72 THR A O 1
ATOM 569 N N . LEU A 1 73 ? 7.853 12.983 7.007 1.00 59.09 73 LEU A N 1
ATOM 570 C CA . LEU A 1 73 ? 6.420 13.340 6.958 1.00 59.09 73 LEU A CA 1
ATOM 571 C C . LEU A 1 73 ? 6.113 14.753 6.400 1.00 59.09 73 LEU A C 1
ATOM 573 O O . LEU A 1 73 ? 4.977 15.225 6.447 1.00 59.09 73 LEU A O 1
ATOM 577 N N . LYS A 1 74 ? 7.120 15.506 5.945 1.00 61.09 74 LYS A N 1
ATOM 578 C CA . LYS A 1 74 ? 6.971 16.936 5.650 1.00 61.09 74 LYS A CA 1
ATOM 579 C C . LYS A 1 74 ? 6.431 17.129 4.230 1.00 61.09 74 LYS A C 1
ATOM 581 O O . LYS A 1 74 ? 7.186 17.010 3.274 1.00 61.09 74 LYS A O 1
ATOM 586 N N . GLY A 1 75 ? 5.151 17.483 4.116 1.00 69.50 75 GLY A N 1
ATOM 587 C CA . GLY A 1 75 ? 4.480 17.734 2.832 1.00 69.50 75 GLY A CA 1
ATOM 588 C C . GLY A 1 75 ? 3.521 16.632 2.375 1.00 69.50 75 GLY A C 1
ATOM 589 O O . GLY A 1 75 ? 3.049 16.710 1.247 1.00 69.50 75 GLY A O 1
ATOM 590 N N . MET A 1 76 ? 3.228 15.650 3.236 1.00 81.31 76 MET A N 1
ATOM 591 C CA . MET A 1 76 ? 2.247 14.602 2.946 1.00 81.31 76 MET A CA 1
ATOM 592 C C . MET A 1 76 ? 0.819 15.145 2.906 1.00 81.31 76 MET A C 1
ATOM 594 O O . MET A 1 76 ? 0.470 16.076 3.643 1.00 81.31 76 MET A O 1
ATOM 598 N N . THR A 1 77 ? -0.017 14.539 2.069 1.00 86.50 77 THR A N 1
ATOM 599 C CA . THR A 1 77 ? -1.448 14.840 2.030 1.00 86.50 77 THR A CA 1
ATOM 600 C C . THR A 1 77 ? -2.185 14.183 3.201 1.00 86.50 77 THR A C 1
ATOM 602 O O . THR A 1 77 ? -1.663 13.311 3.899 1.00 86.50 77 THR A O 1
ATOM 605 N N . SER A 1 78 ? -3.423 14.613 3.455 1.00 86.88 78 SER A N 1
ATOM 606 C CA . SER A 1 78 ? -4.247 14.030 4.524 1.00 86.88 78 SER A CA 1
ATOM 607 C C . SER A 1 78 ? -4.548 12.546 4.283 1.00 86.88 78 SER A C 1
ATOM 609 O O . SER A 1 78 ? -4.639 11.773 5.234 1.00 86.88 78 SER A O 1
ATOM 611 N N . GLU A 1 79 ? -4.658 12.145 3.019 1.00 87.50 79 GLU A N 1
ATOM 612 C CA . GLU A 1 79 ? -4.878 10.767 2.586 1.00 87.50 79 GLU A CA 1
ATOM 613 C C . GLU A 1 79 ? -3.656 9.890 2.867 1.00 87.50 79 GLU A C 1
ATOM 615 O O . GLU A 1 79 ? -3.807 8.793 3.397 1.00 87.50 79 GLU A O 1
ATOM 620 N N . GLU A 1 80 ? -2.448 10.382 2.579 1.00 89.62 80 GLU A N 1
ATOM 621 C CA . GLU A 1 80 ? -1.200 9.662 2.862 1.00 89.62 80 GLU A CA 1
ATOM 622 C C . GLU A 1 80 ? -1.021 9.431 4.368 1.00 89.62 80 GLU A C 1
ATOM 624 O O . GLU A 1 80 ? -0.700 8.321 4.788 1.00 89.62 80 GLU A O 1
ATOM 629 N N . ILE A 1 81 ? -1.309 10.445 5.192 1.00 90.94 81 ILE A N 1
ATOM 630 C CA . ILE A 1 81 ? -1.235 10.336 6.658 1.00 90.94 81 ILE A CA 1
ATOM 631 C C . ILE A 1 81 ? -2.246 9.307 7.185 1.00 90.94 81 ILE A C 1
ATOM 633 O O . ILE A 1 81 ? -1.894 8.458 8.004 1.00 90.94 81 ILE A O 1
ATOM 637 N N . SER A 1 82 ? -3.498 9.371 6.716 1.00 93.69 82 SER A N 1
ATOM 638 C CA . SER A 1 82 ? -4.552 8.422 7.101 1.00 93.69 82 SER A CA 1
ATOM 639 C C . SER A 1 82 ? -4.184 6.989 6.710 1.00 93.69 82 SER A C 1
ATOM 641 O O . SER A 1 82 ? -4.300 6.068 7.521 1.00 93.69 82 SER A O 1
ATOM 643 N N . LEU A 1 83 ? -3.676 6.802 5.492 1.00 93.44 83 LEU A N 1
ATOM 644 C CA . LEU A 1 83 ? -3.251 5.506 4.984 1.00 93.44 83 LEU A CA 1
ATOM 645 C C . LEU A 1 83 ? -2.096 4.913 5.799 1.00 93.44 83 LEU A C 1
ATOM 647 O O . LEU A 1 83 ? -2.174 3.747 6.179 1.00 93.44 83 LEU A O 1
ATOM 651 N N . ILE A 1 84 ? -1.067 5.703 6.123 1.00 92.56 84 ILE A N 1
ATOM 652 C CA . ILE A 1 84 ? 0.057 5.256 6.963 1.00 92.56 84 ILE A CA 1
ATOM 653 C C . ILE A 1 84 ? -0.454 4.770 8.321 1.00 92.56 84 ILE A C 1
ATOM 655 O O . ILE A 1 84 ? -0.148 3.647 8.716 1.00 92.56 84 ILE A O 1
ATOM 659 N N . ALA A 1 85 ? -1.308 5.552 8.986 1.00 93.44 85 ALA A N 1
ATOM 660 C CA . ALA A 1 85 ? -1.864 5.171 10.283 1.00 93.44 85 ALA A CA 1
ATOM 661 C C . ALA A 1 85 ? -2.654 3.849 10.219 1.00 93.44 85 ALA A C 1
ATOM 663 O O . ALA A 1 85 ? -2.591 3.035 11.141 1.00 93.44 85 ALA A O 1
ATOM 664 N N . LYS A 1 86 ? -3.387 3.601 9.124 1.00 95.12 86 LYS A N 1
ATOM 665 C CA . LYS A 1 86 ? -4.097 2.330 8.908 1.00 95.12 86 LYS A CA 1
ATOM 666 C C . LYS A 1 86 ? -3.143 1.157 8.675 1.00 95.12 86 LYS A C 1
ATOM 668 O O . LYS A 1 86 ? -3.420 0.057 9.150 1.00 95.12 86 LYS A O 1
ATOM 673 N N . LEU A 1 87 ? -2.042 1.370 7.953 1.00 93.69 87 LEU A N 1
ATOM 674 C CA . LEU A 1 87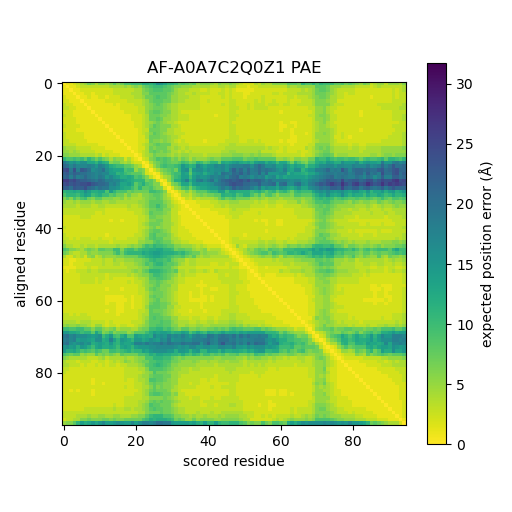 ? -1.022 0.341 7.728 1.00 93.69 87 LEU A CA 1
ATOM 675 C C . LEU A 1 87 ? -0.276 -0.009 9.022 1.00 93.69 87 LEU A C 1
ATOM 677 O O . LEU A 1 87 ? -0.060 -1.190 9.281 1.00 93.69 87 LEU A O 1
ATOM 681 N N . GLU A 1 88 ? 0.047 0.982 9.856 1.00 92.75 88 GLU A N 1
ATOM 682 C CA . GLU A 1 88 ? 0.651 0.777 11.180 1.00 92.75 88 GLU A CA 1
ATOM 683 C C . GLU A 1 88 ? -0.280 -0.030 12.095 1.00 92.75 88 GLU A C 1
ATOM 685 O O . GLU A 1 88 ? 0.124 -1.058 12.633 1.00 92.75 88 GLU A O 1
ATOM 690 N N . GLN A 1 89 ? -1.561 0.349 12.184 1.00 94.31 89 GLN A N 1
ATOM 691 C CA . GLN A 1 89 ? -2.559 -0.417 12.946 1.00 94.31 89 GLN A CA 1
ATOM 692 C C . GLN A 1 89 ? -2.707 -1.853 12.431 1.00 94.31 89 GLN A C 1
ATOM 694 O O . GLN A 1 89 ? -2.848 -2.793 13.214 1.00 94.31 89 GLN A O 1
ATOM 699 N N . ALA A 1 90 ? -2.680 -2.044 11.108 1.00 93.88 90 ALA A N 1
ATOM 700 C CA . ALA A 1 90 ? -2.729 -3.374 10.518 1.00 93.88 90 ALA A CA 1
ATOM 701 C C . ALA A 1 90 ? -1.478 -4.194 10.860 1.00 93.88 90 ALA A C 1
ATOM 703 O O . ALA A 1 90 ? -1.598 -5.385 11.127 1.00 93.88 90 ALA A O 1
ATOM 704 N N . GLN A 1 91 ? -0.295 -3.576 10.886 1.00 93.19 91 GLN A N 1
ATOM 705 C CA . GLN A 1 91 ? 0.955 -4.233 11.267 1.00 93.19 91 GLN A CA 1
ATOM 706 C C . GLN A 1 91 ? 0.944 -4.663 12.740 1.00 93.19 91 GLN A C 1
ATOM 708 O O . GLN A 1 91 ? 1.295 -5.805 13.044 1.00 93.19 91 GLN A O 1
ATOM 713 N N . GLU A 1 92 ? 0.491 -3.789 13.640 1.00 92.38 92 GLU A N 1
ATOM 714 C CA . GLU A 1 92 ? 0.329 -4.105 15.064 1.00 92.38 92 GLU A CA 1
ATOM 715 C C . GLU A 1 92 ? -0.657 -5.258 15.286 1.00 92.38 92 GLU A C 1
ATOM 717 O O . GLU A 1 92 ? -0.420 -6.115 16.129 1.00 92.38 92 GLU A O 1
ATOM 722 N N . ALA A 1 93 ? -1.730 -5.338 14.494 1.00 91.25 93 ALA A N 1
ATOM 723 C CA . ALA A 1 93 ? -2.713 -6.417 14.588 1.00 91.25 93 ALA A CA 1
ATOM 724 C C . ALA A 1 93 ? -2.184 -7.802 14.156 1.00 9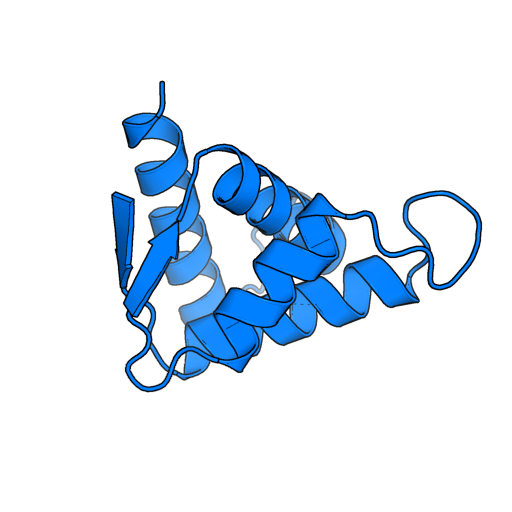1.25 93 ALA A C 1
ATOM 726 O O . ALA A 1 93 ? -2.833 -8.813 14.436 1.00 91.25 93 ALA A O 1
ATOM 727 N N . PHE A 1 94 ? -1.043 -7.860 13.461 1.00 87.56 94 PHE A N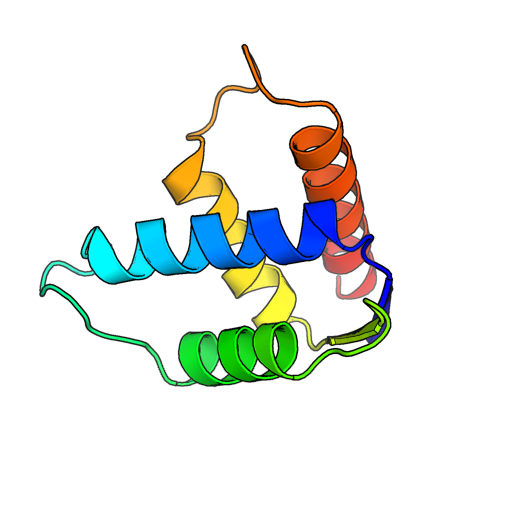 1
ATOM 728 C CA . PHE A 1 94 ? -0.359 -9.106 13.094 1.00 87.56 94 PHE A CA 1
ATOM 729 C C . PHE A 1 94 ? 0.839 -9.443 13.998 1.00 87.56 94 PHE A C 1
ATOM 731 O O . PHE A 1 94 ? 1.414 -10.520 13.830 1.00 87.56 94 PHE A O 1
ATOM 738 N N . SER A 1 95 ? 1.207 -8.549 14.923 1.00 75.50 95 SER A N 1
ATOM 739 C CA . SER A 1 95 ? 2.300 -8.738 15.893 1.00 75.50 95 SER A CA 1
ATOM 740 C C . SER A 1 95 ? 1.833 -9.498 17.136 1.00 75.50 95 SER A C 1
ATOM 742 O O . SER A 1 95 ? 2.644 -10.288 17.670 1.00 75.50 95 SER A O 1
#

Secondary structure (DSSP, 8-state):
-EEE--HHHHHHHHHHHHHHHHTTTTSSTTPPPHHHHHHHHHHHH-SSSEEE--HHHHHHHHHHHHHHHTT--TT--HHHHHHHHHHHHHHHTT-

pLDDT: mean 84.58, std 11.84, range [52.31, 95.12]

Nearest PDB structures (foldseek):
  2ip6-assembly1_A  TM=4.165E-01  e=5.230E-01  Pediococcus pentosaceus
  6n38-assembly1_B  TM=3.931E-01  e=2.211E+00  Escherichia coli 042
  6n38-assembly1_D  TM=4.009E-01  e=2.493E+00  Escherichia coli 042

Solvent-accessible surface area (backbone atoms only — not comparable to full-atom values): 5494 Å² total; per-residue (Å²): 91,82,46,83,39,52,72,66,40,49,50,49,50,51,51,20,42,50,48,33,34,63,67,19,84,82,80,50,75,64,65,70,52,72,66,52,50,55,41,50,50,52,62,74,69,39,88,79,33,56,39,89,43,53,69,67,42,48,57,49,53,49,54,18,48,46,66,61,62,46,98,59,82,80,84,66,53,74,52,57,54,53,44,50,53,52,47,51,54,52,52,59,76,69,108

Radius of gyration: 12.59 Å; Cα contacts (8 Å, |Δi|>4): 93; chains: 1; bounding box: 34×30×30 Å

Mean predicted aligned error: 5.34 Å

Foldseek 3Di:
DKFAADPVLLVVLLVLLCCCQQVCVPPDHRDQDPLSVVLNVQSVPDDRRIGDDDLSSLVSSVVSLCRPPNPDPPPDDPSSVVSVVSSVVVNVVND

Sequence (95 aa):
MKLELTELELKQLVIWADHTIAGGHFGDGNVVFPEEGITLDKLKNSQDGTLEIRERDVQVMIIWCENAIGKTLKGMTSEEISLIAKLEQAQEAFS